Protein AF-A0A1F4UAY5-F1 (afdb_monomer_lite)

Organism: NCBI:txid1802590

Sequence (106 aa):
MKLIEEIKQAEEKAEKLKQEAERKGQKNVDEMLEKMNAELAGLDDEKEELFKEARQQAEKAAKKQIAILSEDHKKELMKLEKNFEKNKNKTIKKMQEIFLKWPSSR

pLDDT: mean 91.63, std 8.1, range [45.06, 97.0]

Foldseek 3Di:
DVVVVVVVVVVVVVVVVVVVVVVVVVVVVVVVVVVVVVVVVVVVVVVVVVVVVVVVVVVVVVVVVVVVVVVVVVVVVVVVVVVVVVVVVVVVVVVVVCVVPPPPDD

Secondary structure (DSSP, 8-state):
-HHHHHHHHHHHHHHHHHHHHHHHHHHHHHHHHHHHHHHHHHHHHHHHHHHHHHHHHHHHHHHHHHHHHHHHHHHHHHHHHHHHHHHHHHHHHHHHHHHHTS----

Radius of gyration: 45.56 Å; chains: 1; bounding box: 81×23×136 Å

Structure (mmCIF, N/CA/C/O backbone):
data_AF-A0A1F4UAY5-F1
#
_entry.id   AF-A0A1F4UAY5-F1
#
loop_
_atom_site.group_PDB
_atom_site.id
_atom_site.type_symbol
_atom_site.label_atom_id
_atom_site.label_alt_id
_atom_site.label_comp_id
_atom_site.label_asym_id
_atom_site.label_entity_id
_atom_site.label_seq_id
_atom_site.pdbx_PDB_ins_code
_atom_site.Cartn_x
_atom_site.Cartn_y
_atom_site.Cartn_z
_atom_site.occupancy
_atom_sit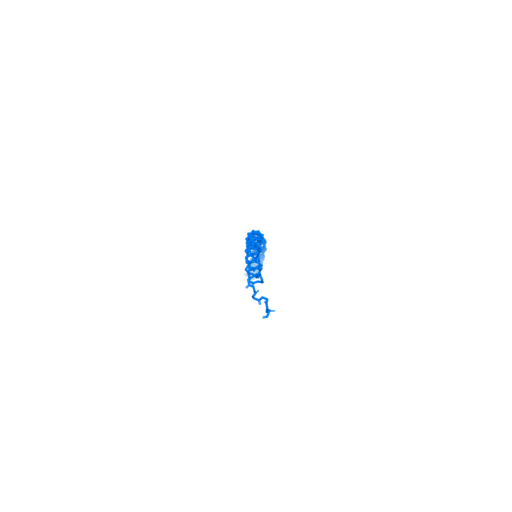e.B_iso_or_equiv
_atom_site.auth_seq_id
_atom_site.auth_comp_id
_atom_site.auth_asym_id
_atom_site.auth_atom_id
_atom_site.pdbx_PDB_model_num
ATOM 1 N N . MET A 1 1 ? 48.174 2.852 -64.195 1.00 62.44 1 MET A N 1
ATOM 2 C CA . MET A 1 1 ? 48.079 3.756 -63.025 1.00 62.44 1 MET A CA 1
ATOM 3 C C . MET A 1 1 ? 46.650 4.221 -62.741 1.00 62.44 1 MET A C 1
ATOM 5 O O . MET A 1 1 ? 46.262 4.092 -61.597 1.00 62.44 1 MET A O 1
ATOM 9 N N . LYS A 1 2 ? 45.829 4.630 -63.728 1.00 75.88 2 LYS A N 1
ATOM 10 C CA . LYS A 1 2 ? 44.431 5.088 -63.502 1.00 75.88 2 LYS A CA 1
ATOM 11 C C . LYS A 1 2 ? 43.547 4.162 -62.640 1.00 75.88 2 LYS A C 1
ATOM 13 O O . LYS A 1 2 ? 42.901 4.638 -61.721 1.00 75.88 2 LYS A O 1
ATOM 18 N N . LEU A 1 3 ? 43.604 2.847 -62.870 1.00 79.25 3 LEU A N 1
ATOM 19 C CA . LEU A 1 3 ? 42.861 1.843 -62.088 1.00 79.25 3 LEU A CA 1
ATOM 20 C C . LEU A 1 3 ? 43.199 1.843 -60.585 1.00 79.25 3 LEU A C 1
ATOM 22 O O . LEU A 1 3 ? 42.328 1.597 -59.764 1.00 79.25 3 LEU A O 1
ATOM 26 N N . ILE A 1 4 ? 44.453 2.123 -60.214 1.00 80.88 4 ILE A N 1
ATOM 27 C CA . ILE A 1 4 ? 44.879 2.146 -58.804 1.00 80.88 4 ILE A CA 1
ATOM 28 C C . ILE A 1 4 ? 44.354 3.412 -58.112 1.00 80.88 4 ILE A C 1
ATOM 30 O O . ILE A 1 4 ? 43.922 3.349 -56.964 1.00 80.88 4 ILE A O 1
ATOM 34 N N . GLU A 1 5 ? 44.350 4.549 -58.813 1.00 82.94 5 GLU A N 1
ATOM 35 C CA . GLU A 1 5 ? 43.736 5.794 -58.334 1.00 82.94 5 GLU A CA 1
ATOM 36 C C . GLU A 1 5 ? 42.221 5.635 -58.121 1.00 82.94 5 GLU A C 1
ATOM 38 O O . GLU A 1 5 ? 41.688 6.067 -57.101 1.00 82.94 5 GLU A O 1
ATOM 43 N N . GLU A 1 6 ? 41.530 4.988 -59.063 1.00 86.62 6 GLU A N 1
ATOM 44 C CA . GLU A 1 6 ? 40.084 4.743 -58.991 1.00 86.62 6 GLU A CA 1
ATOM 45 C C . GLU A 1 6 ? 39.713 3.821 -57.819 1.00 86.62 6 GLU A C 1
ATOM 47 O O . GLU A 1 6 ? 38.736 4.088 -57.117 1.00 86.62 6 GLU A O 1
ATOM 52 N N . ILE A 1 7 ? 40.521 2.786 -57.551 1.00 87.31 7 ILE A N 1
ATOM 53 C CA . ILE A 1 7 ? 40.338 1.897 -56.392 1.00 87.31 7 ILE A CA 1
ATOM 54 C C . ILE A 1 7 ? 40.494 2.675 -55.080 1.00 87.31 7 ILE A C 1
ATOM 56 O O . ILE A 1 7 ? 39.613 2.595 -54.227 1.00 87.31 7 ILE A O 1
ATOM 60 N N . LYS A 1 8 ? 41.539 3.502 -54.936 1.00 89.50 8 LYS A N 1
ATOM 61 C CA . LYS A 1 8 ? 41.740 4.320 -53.723 1.00 89.50 8 LYS A CA 1
ATOM 62 C C . LYS A 1 8 ? 40.581 5.285 -53.466 1.00 89.50 8 LYS A C 1
ATOM 64 O O . LYS A 1 8 ? 40.134 5.436 -52.333 1.00 89.50 8 LYS A O 1
ATOM 69 N N . GLN A 1 9 ? 40.053 5.917 -54.514 1.00 92.06 9 GLN A N 1
ATOM 70 C CA . GLN A 1 9 ? 38.890 6.801 -54.385 1.00 92.06 9 GLN A CA 1
ATOM 71 C C . GLN A 1 9 ? 37.616 6.043 -53.988 1.00 92.06 9 GLN A C 1
ATOM 73 O O . GLN A 1 9 ? 36.769 6.591 -53.278 1.00 92.06 9 GLN A O 1
ATOM 78 N N . ALA A 1 10 ? 37.451 4.803 -54.453 1.00 90.19 10 ALA A N 1
ATOM 79 C CA . ALA A 1 10 ? 36.340 3.950 -54.047 1.00 90.19 10 ALA A CA 1
ATOM 80 C C . ALA A 1 10 ? 36.467 3.519 -52.576 1.00 90.19 10 ALA A C 1
ATOM 82 O O . ALA A 1 10 ? 35.476 3.569 -51.849 1.00 90.19 10 ALA A O 1
ATOM 83 N N . GLU A 1 11 ? 37.675 3.179 -52.119 1.00 90.88 11 GLU A N 1
ATOM 84 C CA . GLU A 1 11 ? 37.967 2.844 -50.719 1.00 90.88 11 GLU A CA 1
ATOM 85 C C . GLU A 1 11 ? 37.697 4.026 -49.778 1.00 90.88 11 GLU A C 1
ATOM 87 O O . GLU A 1 11 ? 36.995 3.869 -48.782 1.00 90.88 11 GLU A O 1
ATOM 92 N N . GLU A 1 12 ? 38.145 5.238 -50.123 1.00 92.69 12 GLU A N 1
ATOM 93 C CA . GLU A 1 12 ? 37.854 6.441 -49.328 1.00 92.69 12 GLU A CA 1
ATOM 94 C C . GLU A 1 12 ? 36.352 6.740 -49.233 1.00 92.69 12 GLU A C 1
ATOM 96 O O . GLU A 1 12 ? 35.861 7.193 -48.195 1.00 92.69 12 GLU A O 1
ATOM 101 N N . LYS A 1 13 ? 35.599 6.501 -50.313 1.00 93.31 13 LYS A N 1
ATOM 102 C CA . LYS A 1 13 ? 34.137 6.649 -50.304 1.00 93.31 13 LYS A CA 1
ATOM 103 C C . LYS A 1 13 ? 33.473 5.586 -49.436 1.00 93.31 13 LYS A C 1
ATOM 105 O O . LYS A 1 13 ? 32.560 5.921 -48.687 1.00 93.31 13 LYS A O 1
ATOM 110 N N . ALA A 1 14 ? 33.925 4.336 -49.520 1.00 91.88 14 ALA A N 1
ATOM 111 C CA . ALA A 1 14 ? 33.407 3.248 -48.699 1.00 91.88 14 ALA A CA 1
ATOM 112 C C . ALA A 1 14 ? 33.661 3.502 -47.205 1.00 91.88 14 ALA A C 1
ATOM 114 O O . ALA A 1 14 ? 32.748 3.344 -46.398 1.00 91.88 14 ALA A O 1
ATOM 115 N N . GLU A 1 15 ? 34.853 3.981 -46.846 1.00 93.62 15 GLU A N 1
ATOM 116 C CA . GLU A 1 15 ? 35.200 4.308 -45.461 1.00 93.62 15 GLU A CA 1
ATOM 117 C C . GLU A 1 15 ? 34.363 5.480 -44.926 1.00 93.62 15 GLU A C 1
ATOM 119 O O . GLU A 1 15 ? 33.820 5.408 -43.824 1.00 93.62 15 GLU A O 1
ATOM 124 N N . LYS A 1 16 ? 34.147 6.529 -45.733 1.00 94.25 16 LYS A N 1
ATOM 125 C CA . LYS A 1 16 ? 33.239 7.632 -45.366 1.00 94.25 16 LYS A CA 1
ATOM 126 C C . LYS A 1 16 ? 31.805 7.153 -45.143 1.00 94.25 16 LYS A C 1
ATOM 128 O O . LYS A 1 16 ? 31.174 7.561 -44.171 1.00 94.25 16 LYS A O 1
ATOM 133 N N . LEU A 1 17 ? 31.297 6.280 -46.014 1.00 93.38 17 LEU A N 1
ATOM 134 C CA . LEU A 1 17 ? 29.955 5.710 -45.872 1.00 93.38 17 LEU A CA 1
ATOM 135 C C . LEU A 1 17 ? 29.837 4.843 -44.616 1.00 93.38 17 LEU A C 1
ATOM 137 O O . LEU A 1 17 ? 28.823 4.913 -43.923 1.00 93.38 17 LEU A O 1
ATOM 141 N N . LYS A 1 18 ? 30.877 4.067 -44.296 1.00 94.12 18 LYS A N 1
ATOM 142 C CA . LYS A 1 18 ? 30.941 3.267 -43.072 1.00 94.12 18 LYS A CA 1
ATOM 143 C C . LYS A 1 18 ? 30.887 4.155 -41.827 1.00 94.12 18 LYS A C 1
ATOM 145 O O . LYS A 1 18 ? 30.033 3.937 -40.974 1.00 94.12 18 LYS A O 1
ATOM 150 N N . GLN A 1 19 ? 31.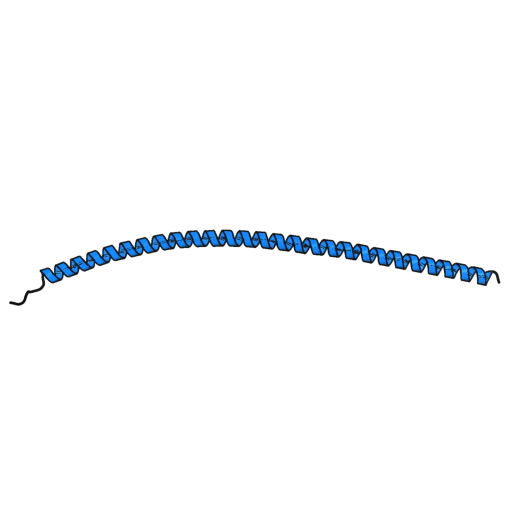717 5.194 -41.763 1.00 95.44 19 GLN A N 1
ATOM 151 C CA . GLN A 1 19 ? 31.733 6.134 -40.637 1.00 95.44 19 GLN A CA 1
ATOM 152 C C . GLN A 1 19 ? 30.400 6.879 -40.485 1.00 95.44 19 GLN A C 1
ATOM 154 O O . GLN A 1 19 ? 29.917 7.091 -39.372 1.00 95.44 19 GLN A O 1
ATOM 159 N N . GLU A 1 20 ? 29.763 7.262 -41.595 1.00 95.12 20 GLU A N 1
ATOM 160 C CA . GLU A 1 20 ? 28.450 7.907 -41.555 1.00 95.12 20 GLU A CA 1
ATOM 161 C C . GLU A 1 20 ? 27.353 6.948 -41.065 1.00 95.12 20 GLU A C 1
ATOM 163 O O . GLU A 1 20 ? 26.490 7.350 -40.278 1.00 95.12 20 GLU A O 1
ATOM 168 N N . ALA A 1 21 ? 27.394 5.682 -41.490 1.00 93.69 21 ALA A N 1
ATOM 169 C CA . ALA A 1 21 ? 26.473 4.649 -41.030 1.00 93.69 21 ALA A CA 1
ATOM 170 C C . ALA A 1 21 ? 26.658 4.345 -39.536 1.00 93.69 21 ALA A C 1
ATOM 172 O O . ALA A 1 21 ? 25.667 4.288 -38.811 1.00 93.69 21 ALA A O 1
ATOM 173 N N . GLU A 1 22 ? 27.900 4.231 -39.060 1.00 94.94 22 GLU A N 1
ATOM 174 C CA . GLU A 1 22 ? 28.218 4.056 -37.638 1.00 94.94 22 GLU A CA 1
ATOM 175 C C . GLU A 1 22 ? 27.704 5.236 -36.810 1.00 94.94 22 GLU A C 1
ATOM 177 O O . GLU A 1 22 ? 27.017 5.040 -35.808 1.00 94.94 22 GLU A O 1
ATOM 182 N N . ARG A 1 23 ? 27.933 6.474 -37.268 1.00 95.44 23 ARG A N 1
ATOM 183 C CA . ARG A 1 23 ? 27.451 7.671 -36.569 1.00 95.44 23 ARG A CA 1
ATOM 184 C C . ARG A 1 23 ? 25.925 7.743 -36.514 1.00 95.44 23 ARG A C 1
ATOM 186 O O . ARG A 1 23 ? 25.370 8.129 -35.487 1.00 95.44 23 ARG A O 1
ATOM 193 N N . LYS A 1 24 ? 25.236 7.397 -37.606 1.00 95.25 24 LYS A N 1
ATOM 194 C CA . LYS A 1 24 ? 23.763 7.331 -37.632 1.00 95.25 24 LYS A CA 1
ATOM 195 C C . LYS A 1 24 ? 23.241 6.219 -36.726 1.00 95.25 24 LYS A C 1
ATOM 197 O O . LYS A 1 24 ? 22.283 6.447 -35.997 1.00 95.25 24 LYS A O 1
ATOM 202 N N . GLY A 1 25 ? 23.886 5.054 -36.745 1.00 94.19 25 GLY A N 1
ATOM 203 C CA . GLY A 1 25 ? 23.566 3.938 -35.860 1.00 94.19 25 GLY A CA 1
ATOM 204 C C . GLY A 1 25 ? 23.680 4.339 -34.393 1.00 94.19 25 GLY A C 1
ATOM 205 O O . GLY A 1 25 ? 22.721 4.168 -33.647 1.00 94.19 25 GLY A O 1
ATOM 206 N N . GLN A 1 26 ? 24.797 4.962 -34.010 1.00 95.25 26 GLN A N 1
ATOM 207 C CA . GLN A 1 26 ? 25.011 5.426 -32.642 1.00 95.25 26 GLN A CA 1
ATOM 208 C C . GLN A 1 26 ? 23.963 6.460 -32.221 1.00 95.25 26 GLN A C 1
ATOM 210 O O . GLN A 1 26 ? 23.346 6.304 -31.175 1.00 95.25 26 GLN A O 1
ATOM 215 N N . LYS A 1 27 ? 23.680 7.456 -33.071 1.00 96.44 27 LYS A N 1
ATOM 216 C CA . LYS A 1 27 ? 22.652 8.468 -32.784 1.00 96.44 27 LYS A CA 1
ATOM 217 C C . LYS A 1 27 ? 21.276 7.845 -32.538 1.00 96.44 27 LYS A C 1
ATOM 219 O O . LYS A 1 27 ? 20.570 8.266 -31.631 1.00 96.44 27 LYS A O 1
ATOM 224 N N . ASN A 1 28 ? 20.904 6.834 -33.323 1.00 95.19 28 ASN A N 1
ATOM 225 C CA . ASN A 1 28 ? 19.630 6.137 -33.144 1.00 95.19 28 ASN A CA 1
ATOM 226 C C . ASN A 1 28 ? 19.583 5.356 -31.823 1.00 95.19 28 ASN A C 1
ATOM 228 O O . ASN A 1 28 ? 18.537 5.322 -31.179 1.00 95.19 28 ASN A O 1
ATOM 232 N N . VAL A 1 29 ? 20.697 4.732 -31.425 1.00 95.31 29 VAL A N 1
ATOM 233 C CA . VAL A 1 29 ? 20.806 4.039 -30.132 1.00 95.31 29 VAL A CA 1
ATOM 234 C C . VAL A 1 29 ? 20.682 5.037 -28.985 1.00 95.31 29 VAL A C 1
ATOM 236 O O . VAL A 1 29 ? 19.899 4.798 -28.071 1.00 95.31 29 VAL A O 1
ATOM 239 N N . ASP A 1 30 ? 21.384 6.166 -29.059 1.00 96.00 30 ASP A N 1
ATOM 240 C CA . ASP A 1 30 ? 21.345 7.199 -28.021 1.00 96.00 30 ASP A CA 1
ATOM 241 C C . ASP A 1 30 ? 19.929 7.783 -27.870 1.00 96.00 30 ASP A C 1
ATOM 243 O O . ASP A 1 30 ? 19.400 7.840 -26.762 1.00 96.00 30 ASP A O 1
ATOM 247 N N . GLU A 1 31 ? 19.257 8.114 -28.980 1.00 95.81 31 GLU A N 1
ATOM 248 C CA . GLU A 1 31 ? 17.866 8.593 -28.960 1.00 95.81 31 GLU A CA 1
ATOM 249 C C . GLU A 1 31 ? 16.892 7.549 -28.389 1.00 95.81 31 GLU A C 1
ATOM 251 O O . GLU A 1 31 ? 15.924 7.896 -27.707 1.00 95.81 31 GLU A O 1
ATOM 256 N N . MET A 1 32 ? 17.120 6.263 -28.670 1.00 94.81 32 MET A N 1
ATOM 257 C CA . MET A 1 32 ? 16.307 5.181 -28.119 1.00 94.81 32 MET A CA 1
ATOM 258 C C . MET A 1 32 ? 16.531 5.024 -26.611 1.00 94.81 32 MET A C 1
ATOM 260 O O . MET A 1 32 ? 15.560 4.873 -25.872 1.00 94.81 32 MET A O 1
ATOM 264 N N . LEU A 1 33 ? 17.780 5.111 -26.146 1.00 94.56 33 LEU A N 1
ATOM 265 C CA . LEU A 1 33 ? 18.114 5.067 -24.722 1.00 94.56 33 LEU A CA 1
ATOM 266 C C . LEU A 1 33 ? 17.514 6.253 -23.964 1.00 94.56 33 LEU A C 1
ATOM 268 O O . LEU A 1 33 ? 16.951 6.056 -22.890 1.00 94.56 33 LEU A O 1
ATOM 272 N N . GLU A 1 34 ? 17.574 7.466 -24.518 1.00 95.31 34 GLU A N 1
ATOM 273 C CA . GLU A 1 34 ? 16.940 8.643 -23.911 1.00 95.31 34 GLU A CA 1
ATOM 274 C C . GLU A 1 34 ? 15.426 8.462 -23.761 1.00 95.31 34 GLU A C 1
ATOM 276 O O . GLU A 1 34 ? 14.884 8.715 -22.684 1.00 95.31 34 GLU A O 1
ATOM 281 N N . LYS A 1 35 ? 14.743 7.966 -24.802 1.00 94.81 35 LYS A N 1
ATOM 282 C CA . LYS A 1 35 ? 13.300 7.682 -24.742 1.00 94.81 35 LYS A CA 1
ATOM 283 C C . LYS A 1 35 ? 12.967 6.617 -23.704 1.00 94.81 35 LYS A C 1
ATOM 285 O O . LYS A 1 35 ? 12.076 6.835 -22.890 1.00 94.81 35 LYS A O 1
ATOM 290 N N . MET A 1 36 ? 13.702 5.504 -23.692 1.00 92.75 36 MET A N 1
ATOM 291 C CA . MET A 1 36 ? 13.492 4.437 -22.708 1.00 92.75 36 MET A CA 1
ATOM 292 C C . MET A 1 36 ? 13.714 4.933 -21.277 1.00 92.75 36 MET A C 1
ATOM 294 O O . MET A 1 36 ? 12.935 4.602 -20.389 1.00 92.75 36 MET A O 1
ATOM 298 N N . ASN A 1 37 ? 14.742 5.752 -21.044 1.00 93.25 37 ASN A N 1
ATOM 299 C CA . ASN A 1 37 ? 14.999 6.329 -19.725 1.00 93.25 37 ASN A CA 1
ATOM 300 C C . ASN A 1 37 ? 13.884 7.291 -19.292 1.00 93.25 37 ASN A C 1
ATOM 302 O O . ASN A 1 37 ? 13.496 7.281 -18.126 1.00 93.25 37 ASN A O 1
ATOM 306 N N . ALA A 1 38 ? 13.345 8.093 -20.214 1.00 92.50 38 ALA A N 1
ATOM 307 C CA . ALA A 1 38 ? 12.215 8.974 -19.930 1.00 92.50 38 ALA A CA 1
ATOM 308 C C . ALA A 1 38 ? 10.930 8.188 -19.613 1.00 92.50 38 ALA A C 1
ATOM 310 O O . ALA A 1 38 ? 10.221 8.530 -18.669 1.00 92.50 38 ALA A O 1
ATOM 311 N N . GLU A 1 39 ? 10.650 7.115 -20.358 1.00 91.44 39 GLU A N 1
ATOM 312 C CA . GLU A 1 39 ? 9.518 6.219 -20.085 1.00 91.44 39 GLU A CA 1
ATOM 313 C C . GLU A 1 39 ? 9.661 5.522 -18.725 1.00 91.44 39 GLU A C 1
ATOM 315 O O . GLU A 1 39 ? 8.701 5.476 -17.958 1.00 91.44 39 GLU A O 1
ATOM 320 N N . LEU A 1 40 ? 10.861 5.036 -18.386 1.00 89.19 40 LEU A N 1
ATOM 321 C CA . LEU A 1 40 ? 11.137 4.423 -17.083 1.00 89.19 40 LEU A CA 1
ATOM 322 C C . LEU A 1 40 ? 10.935 5.406 -15.926 1.00 89.19 40 LEU A C 1
ATOM 324 O O . LEU A 1 40 ? 10.299 5.049 -14.938 1.00 89.19 40 LEU A O 1
ATOM 328 N N . ALA A 1 41 ? 11.424 6.642 -16.059 1.00 88.94 41 ALA A N 1
ATOM 329 C CA . ALA A 1 41 ? 11.213 7.673 -15.045 1.00 88.94 41 ALA A CA 1
ATOM 330 C C . ALA A 1 41 ? 9.717 7.987 -14.856 1.00 88.94 41 ALA A C 1
ATOM 332 O O . ALA A 1 41 ? 9.248 8.084 -13.725 1.00 88.94 41 ALA A O 1
ATOM 333 N N . GLY A 1 42 ? 8.949 8.064 -15.950 1.00 88.12 42 GLY 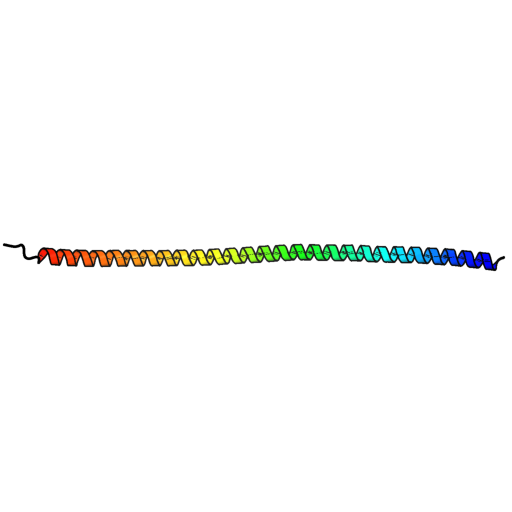A N 1
ATOM 334 C CA . GLY A 1 42 ? 7.500 8.271 -15.884 1.00 88.12 42 GLY A CA 1
ATOM 335 C C . GLY A 1 42 ? 6.751 7.133 -15.182 1.00 88.12 42 GLY A C 1
ATOM 336 O O . GLY A 1 42 ? 5.815 7.390 -14.427 1.00 88.12 42 GLY A O 1
ATOM 337 N N . LEU A 1 43 ? 7.184 5.882 -15.377 1.00 89.00 43 LEU A N 1
ATOM 338 C CA . LEU A 1 43 ? 6.614 4.724 -14.680 1.00 89.00 43 LEU A CA 1
ATOM 339 C C . LEU A 1 43 ? 6.901 4.748 -13.173 1.00 89.00 43 LEU A C 1
ATOM 341 O O . LEU A 1 43 ? 6.040 4.354 -12.384 1.00 89.00 43 LEU A O 1
ATOM 345 N N . ASP A 1 44 ? 8.089 5.196 -12.765 1.00 87.62 44 ASP A N 1
ATOM 346 C CA . ASP A 1 44 ? 8.427 5.343 -11.347 1.00 87.62 44 ASP A CA 1
ATOM 347 C C . ASP A 1 44 ? 7.577 6.434 -10.672 1.00 87.62 44 ASP A C 1
ATOM 349 O O . ASP A 1 44 ? 7.077 6.213 -9.565 1.00 87.62 44 ASP A O 1
ATOM 353 N N . ASP A 1 45 ? 7.334 7.557 -11.355 1.00 89.38 45 ASP A N 1
ATOM 354 C CA . ASP A 1 45 ? 6.459 8.626 -10.862 1.00 89.38 45 ASP A CA 1
ATOM 355 C C . ASP A 1 45 ? 4.998 8.157 -10.726 1.00 89.38 45 ASP A C 1
ATOM 357 O O . ASP A 1 45 ? 4.365 8.368 -9.688 1.00 89.38 45 ASP A O 1
ATOM 361 N N . GLU A 1 46 ? 4.459 7.465 -11.738 1.00 90.69 46 GLU A N 1
ATOM 362 C CA . GLU A 1 46 ? 3.092 6.921 -11.700 1.00 90.69 46 GLU A CA 1
ATOM 363 C C . GLU A 1 46 ? 2.930 5.892 -10.574 1.00 90.69 46 GLU A C 1
ATOM 365 O O . GLU A 1 46 ? 1.951 5.910 -9.823 1.00 90.69 46 GLU A O 1
ATOM 370 N N . LYS A 1 47 ? 3.924 5.016 -10.406 1.00 90.06 47 LYS A N 1
ATOM 371 C CA . LYS A 1 47 ? 3.963 4.040 -9.318 1.00 90.06 47 LYS A CA 1
ATOM 372 C C . LYS A 1 47 ? 3.937 4.729 -7.953 1.00 90.06 47 LYS A C 1
ATOM 374 O O . LYS A 1 47 ? 3.185 4.296 -7.078 1.00 90.06 47 LYS A O 1
ATOM 379 N N . GLU A 1 48 ? 4.741 5.770 -7.754 1.00 91.12 48 GLU A N 1
ATOM 380 C CA . GLU A 1 48 ? 4.794 6.504 -6.488 1.00 91.12 48 GLU A CA 1
ATOM 381 C C . GLU A 1 48 ? 3.454 7.193 -6.176 1.00 91.12 48 GLU A C 1
ATOM 383 O O . GLU A 1 48 ? 2.976 7.125 -5.039 1.00 91.12 48 GLU A O 1
ATOM 388 N N . GLU A 1 49 ? 2.790 7.783 -7.173 1.00 92.38 49 GLU A N 1
ATOM 389 C CA . GLU A 1 49 ? 1.451 8.360 -6.995 1.00 92.38 49 GLU A CA 1
ATOM 390 C C . GLU A 1 49 ? 0.396 7.297 -6.655 1.00 92.38 49 GLU A C 1
ATOM 392 O O . GLU A 1 49 ? -0.349 7.462 -5.683 1.00 92.38 49 GLU A O 1
ATOM 397 N N . LEU A 1 50 ? 0.393 6.150 -7.343 1.00 92.06 50 LEU A N 1
ATOM 398 C CA . LEU A 1 50 ? -0.497 5.030 -7.008 1.00 92.06 50 LEU A CA 1
ATOM 399 C C . LEU A 1 50 ? -0.277 4.534 -5.569 1.00 92.06 50 LEU A C 1
ATOM 401 O O . LEU A 1 50 ? -1.241 4.255 -4.846 1.00 92.06 50 LEU A O 1
ATOM 405 N N . PHE A 1 51 ? 0.977 4.459 -5.110 1.00 91.62 51 PHE A N 1
ATOM 406 C CA . PHE A 1 51 ? 1.284 4.099 -3.724 1.00 91.62 51 PHE A CA 1
ATOM 407 C C . PHE A 1 51 ? 0.790 5.145 -2.724 1.00 91.62 51 PHE A C 1
ATOM 409 O O . PHE A 1 51 ? 0.251 4.774 -1.672 1.00 91.62 51 PHE A O 1
ATOM 416 N N . LYS A 1 52 ? 0.928 6.441 -3.026 1.00 94.56 52 LYS A N 1
ATOM 417 C CA . LYS A 1 52 ? 0.396 7.516 -2.177 1.00 94.56 52 LYS A CA 1
ATOM 418 C C . LYS A 1 52 ? -1.122 7.439 -2.066 1.00 94.56 52 LYS A C 1
ATOM 420 O O . LYS A 1 52 ? -1.643 7.502 -0.949 1.00 94.56 52 LYS A O 1
ATOM 425 N N . GLU A 1 53 ? -1.831 7.261 -3.176 1.00 93.81 53 GLU A N 1
ATOM 426 C CA . GLU A 1 53 ? -3.290 7.136 -3.178 1.00 93.81 53 GLU A CA 1
ATOM 427 C C . GLU A 1 53 ? -3.752 5.912 -2.383 1.00 93.81 53 GLU A C 1
ATOM 429 O O . GLU A 1 53 ? -4.602 6.033 -1.492 1.00 93.81 53 GLU A O 1
ATOM 434 N N . ALA A 1 54 ? -3.144 4.748 -2.630 1.00 91.94 54 ALA A N 1
ATOM 435 C CA . ALA A 1 54 ? -3.450 3.520 -1.903 1.00 91.94 54 ALA A CA 1
ATOM 436 C C . ALA A 1 54 ? -3.211 3.683 -0.394 1.00 91.94 54 ALA A C 1
ATOM 438 O O . ALA A 1 54 ? -4.050 3.292 0.424 1.00 91.94 54 ALA A O 1
ATOM 439 N N . ARG A 1 55 ? -2.104 4.331 -0.005 1.00 92.38 55 ARG A N 1
ATOM 440 C CA . ARG A 1 55 ? -1.789 4.624 1.399 1.00 92.38 55 ARG A CA 1
ATOM 441 C C . ARG A 1 55 ? -2.829 5.545 2.034 1.00 92.38 55 ARG A C 1
ATOM 443 O O . ARG A 1 55 ? -3.278 5.269 3.145 1.00 92.38 55 ARG A O 1
ATOM 450 N N . GLN A 1 56 ? -3.245 6.607 1.345 1.00 95.56 56 GLN A N 1
ATOM 451 C CA . GLN A 1 56 ? -4.275 7.518 1.853 1.00 95.56 56 GLN A CA 1
ATOM 452 C C . GLN A 1 56 ? -5.632 6.823 2.015 1.00 95.56 56 GLN A C 1
ATOM 454 O O . GLN A 1 56 ? -6.336 7.061 3.001 1.00 95.56 56 GLN A O 1
ATOM 459 N N . GLN A 1 57 ? -6.014 5.960 1.071 1.00 94.94 57 GLN A N 1
ATOM 460 C CA . GLN A 1 57 ? -7.249 5.181 1.166 1.00 94.94 57 GLN A CA 1
ATOM 461 C C . GLN A 1 57 ? -7.199 4.198 2.340 1.00 94.94 57 GLN A C 1
ATOM 463 O O . GLN A 1 57 ? -8.140 4.154 3.138 1.00 94.94 57 GLN A O 1
ATOM 468 N N . ALA A 1 58 ? -6.087 3.475 2.500 1.00 92.56 58 ALA A N 1
ATOM 469 C CA . ALA A 1 58 ? -5.876 2.566 3.621 1.00 92.56 58 ALA A CA 1
ATOM 470 C C . ALA A 1 58 ? -5.920 3.301 4.971 1.00 92.56 58 ALA A C 1
ATOM 472 O O . ALA A 1 58 ? -6.575 2.841 5.906 1.00 92.56 58 ALA A O 1
ATOM 473 N N . GLU A 1 59 ? -5.299 4.479 5.072 1.00 95.38 59 GLU A N 1
ATOM 474 C CA . GLU A 1 59 ? -5.323 5.291 6.291 1.00 95.38 59 GLU A CA 1
ATOM 475 C C . GLU A 1 59 ? -6.741 5.778 6.630 1.00 95.38 59 GLU A C 1
ATOM 477 O O . GLU A 1 59 ? -7.173 5.695 7.783 1.00 95.38 59 GLU A O 1
ATOM 482 N N . LYS A 1 60 ? -7.503 6.249 5.634 1.00 96.31 60 LYS A N 1
ATOM 483 C CA . LYS A 1 60 ? -8.909 6.644 5.821 1.00 96.31 60 LYS A CA 1
ATOM 484 C C . LYS A 1 60 ? -9.766 5.464 6.281 1.00 96.31 60 LYS A C 1
ATOM 486 O O . LYS A 1 60 ? -10.564 5.621 7.209 1.00 96.31 60 LYS A O 1
ATOM 491 N N . ALA A 1 61 ? -9.590 4.291 5.673 1.00 95.62 61 ALA A N 1
ATOM 492 C CA . ALA A 1 61 ? -10.299 3.075 6.059 1.00 95.62 61 ALA A CA 1
ATOM 493 C C . ALA A 1 61 ? -9.958 2.659 7.499 1.00 95.62 61 ALA A C 1
ATOM 495 O O . ALA A 1 61 ? -10.864 2.432 8.301 1.00 95.62 61 ALA A O 1
ATOM 496 N N . ALA A 1 62 ? -8.671 2.662 7.860 1.00 93.06 62 ALA A N 1
ATOM 497 C CA . ALA A 1 62 ? -8.212 2.352 9.210 1.00 93.06 62 ALA A CA 1
ATOM 498 C C . ALA A 1 62 ? -8.799 3.320 10.249 1.00 93.06 62 ALA A C 1
ATOM 500 O O . ALA A 1 62 ? -9.357 2.879 11.253 1.00 93.06 62 ALA A O 1
ATOM 501 N N . LYS A 1 63 ? -8.764 4.635 9.991 1.00 95.94 63 LYS A N 1
ATOM 502 C CA . LYS A 1 63 ? -9.366 5.646 10.881 1.00 95.94 63 LYS A CA 1
ATOM 503 C C . LYS A 1 63 ? -10.866 5.426 11.071 1.00 95.94 63 LYS A C 1
ATOM 505 O O . LYS A 1 63 ? -11.356 5.525 12.195 1.00 95.94 63 LYS A O 1
ATOM 510 N N . LYS A 1 64 ? -11.592 5.091 10.001 1.00 96.94 64 LYS A N 1
ATOM 511 C CA . LYS A 1 64 ? -13.027 4.780 10.076 1.00 96.94 64 LYS A CA 1
ATOM 512 C C . LYS A 1 64 ? -13.286 3.541 10.937 1.00 96.94 64 LYS A C 1
ATOM 514 O O . LYS A 1 64 ? -14.167 3.576 11.791 1.00 96.94 64 LYS A O 1
ATOM 519 N N . GLN A 1 65 ? -12.496 2.483 10.757 1.00 95.81 65 GLN A N 1
ATOM 520 C CA . GLN A 1 65 ? -12.610 1.259 11.553 1.00 95.81 65 GLN A CA 1
ATOM 521 C C . GLN A 1 65 ? -12.321 1.521 13.039 1.00 95.81 65 GLN A C 1
ATOM 523 O O . GLN A 1 65 ? -13.068 1.065 13.900 1.00 95.81 65 GLN A O 1
ATOM 528 N N . ILE A 1 66 ? -11.277 2.303 13.338 1.00 95.25 66 ILE A N 1
ATOM 529 C CA . ILE A 1 66 ? -10.918 2.707 14.705 1.00 95.25 66 ILE A CA 1
ATOM 530 C C . ILE A 1 66 ? -12.057 3.501 15.353 1.00 95.25 66 ILE A C 1
ATOM 532 O O . ILE A 1 66 ? -12.384 3.256 16.512 1.00 95.25 66 ILE A O 1
ATOM 536 N N . ALA A 1 67 ? -12.682 4.428 14.622 1.00 96.31 67 ALA A N 1
ATOM 537 C CA . ALA A 1 67 ? -13.800 5.212 15.141 1.00 96.31 67 ALA A CA 1
ATOM 538 C C . ALA A 1 67 ? -15.005 4.328 15.503 1.00 96.31 67 ALA A C 1
ATOM 540 O O . ALA A 1 67 ? -15.553 4.474 16.595 1.00 96.31 67 ALA A O 1
ATOM 541 N N . ILE A 1 68 ? -15.360 3.377 14.631 1.00 96.69 68 ILE A N 1
ATOM 542 C CA . ILE A 1 68 ? -16.443 2.410 14.879 1.00 96.69 68 ILE A CA 1
ATOM 543 C C . ILE A 1 68 ? -16.132 1.574 16.125 1.00 96.69 68 ILE A C 1
ATOM 545 O O . ILE A 1 68 ? -16.930 1.537 17.058 1.00 96.69 68 ILE A O 1
ATOM 549 N N . LEU A 1 69 ? -14.937 0.977 16.185 1.00 95.62 69 LEU A N 1
ATOM 550 C CA . LEU A 1 69 ? -14.509 0.166 17.328 1.00 95.62 69 LEU A CA 1
ATOM 551 C C . LEU A 1 69 ? -14.486 0.970 18.633 1.00 95.62 69 LEU A C 1
ATOM 553 O O . LEU A 1 69 ? -14.867 0.455 19.680 1.00 95.62 69 LEU A O 1
ATOM 557 N N . SER A 1 70 ? -14.068 2.236 18.586 1.00 95.25 70 SER A N 1
ATOM 558 C CA . SER A 1 70 ? -14.064 3.114 19.759 1.00 95.25 70 SER A CA 1
ATOM 559 C C . SER A 1 70 ? -15.479 3.401 20.263 1.00 95.25 70 SER A C 1
ATOM 561 O O . SER A 1 70 ? -15.717 3.405 21.473 1.00 95.25 70 SER A O 1
ATOM 563 N N . GLU A 1 71 ? -16.429 3.633 19.357 1.00 96.62 71 GLU A N 1
ATOM 564 C CA . GLU A 1 71 ? -17.822 3.876 19.722 1.00 96.62 71 GLU A CA 1
ATOM 565 C C . GLU A 1 71 ? -18.486 2.619 20.298 1.00 96.62 71 GLU A C 1
ATOM 567 O O . GLU A 1 71 ? -19.160 2.692 21.331 1.00 96.62 71 GLU A O 1
ATOM 572 N N . ASP A 1 72 ? -18.251 1.464 19.679 1.00 96.19 72 ASP A N 1
ATOM 573 C CA . ASP A 1 72 ? -18.760 0.182 20.161 1.00 96.19 72 ASP A CA 1
ATOM 574 C C . ASP A 1 72 ? -18.179 -0.159 21.533 1.00 96.19 72 ASP A C 1
ATOM 576 O O . ASP A 1 72 ? -18.930 -0.472 22.460 1.00 96.19 72 ASP A O 1
ATOM 580 N N . HIS A 1 73 ? -16.872 0.039 21.722 1.00 95.56 73 HIS A N 1
ATOM 581 C CA . HIS A 1 73 ? -16.225 -0.161 23.014 1.00 95.56 73 HIS A CA 1
ATOM 582 C C . HIS A 1 73 ? -16.813 0.748 24.106 1.00 95.56 73 HIS A C 1
ATOM 584 O O . HIS A 1 73 ? -17.101 0.291 25.214 1.00 95.56 73 HIS A O 1
ATOM 590 N N . LYS A 1 74 ? -17.086 2.026 23.802 1.00 96.56 74 LYS A N 1
ATOM 591 C CA . LYS A 1 74 ? -17.769 2.935 24.742 1.00 96.56 74 LYS A CA 1
ATOM 592 C C . LYS A 1 74 ? -19.163 2.433 25.117 1.00 96.56 74 LYS A C 1
ATOM 594 O O . LYS A 1 74 ? -19.542 2.496 26.287 1.00 96.56 74 LYS A O 1
ATOM 599 N N . LYS A 1 75 ? -19.939 1.935 24.149 1.00 97.00 75 LYS A N 1
ATOM 600 C CA . LYS A 1 75 ? -21.273 1.366 24.409 1.00 97.00 75 LYS A CA 1
ATOM 601 C C . LYS A 1 75 ? -21.185 0.124 25.294 1.00 97.00 75 LYS A C 1
ATOM 603 O O . LYS A 1 75 ? -22.027 -0.049 26.177 1.00 97.00 75 LYS A O 1
ATOM 608 N N . GLU A 1 76 ? -20.191 -0.730 25.077 1.00 96.25 76 GLU A N 1
ATOM 609 C CA . GLU A 1 76 ? -19.955 -1.915 25.904 1.00 96.25 76 GLU A CA 1
ATOM 610 C C . GLU A 1 76 ? -19.568 -1.555 27.338 1.00 96.25 76 GLU A C 1
ATOM 612 O O . GLU A 1 76 ? -20.168 -2.093 28.270 1.00 96.25 76 GLU A O 1
ATOM 617 N N . LEU A 1 77 ? -18.661 -0.592 27.530 1.00 96.25 77 LEU A N 1
ATOM 618 C CA . LEU A 1 77 ? -18.292 -0.103 28.862 1.00 96.25 77 LEU A CA 1
ATOM 619 C C . LEU A 1 77 ? -19.505 0.447 29.618 1.00 96.25 77 LEU A C 1
ATOM 621 O O . LEU A 1 77 ? -19.758 0.038 30.748 1.00 96.25 77 LEU A O 1
ATOM 625 N N . MET A 1 78 ? -20.335 1.273 28.973 1.00 96.75 78 MET A N 1
ATOM 626 C CA . MET A 1 78 ? -21.562 1.779 29.603 1.00 96.75 78 MET A CA 1
ATOM 627 C C . MET A 1 78 ? -22.540 0.658 29.982 1.00 96.75 78 MET A C 1
ATOM 629 O O . MET A 1 78 ? -23.218 0.736 31.011 1.00 96.75 78 MET A O 1
ATOM 633 N N . LYS A 1 79 ? -22.661 -0.392 29.157 1.00 96.81 79 LYS A N 1
ATOM 634 C CA . LYS A 1 79 ? -23.484 -1.567 29.492 1.00 96.81 79 LYS A CA 1
ATOM 635 C C . LYS A 1 79 ? -22.907 -2.315 30.691 1.00 96.81 79 LYS A C 1
ATOM 637 O O . LYS A 1 79 ? -23.671 -2.721 31.569 1.00 96.81 79 LYS A O 1
ATOM 642 N N . LEU A 1 80 ? -21.587 -2.485 30.737 1.00 96.44 80 LEU A N 1
ATOM 643 C CA . LEU A 1 80 ? -20.892 -3.150 31.832 1.00 96.44 80 LEU A CA 1
ATOM 644 C C . LEU A 1 80 ? -21.081 -2.390 33.150 1.00 96.44 80 LEU A C 1
ATOM 646 O O . LEU A 1 80 ? -21.484 -2.999 34.138 1.00 96.44 80 LEU A O 1
ATOM 650 N N . GLU A 1 81 ? -20.895 -1.070 33.147 1.00 96.06 81 GLU A N 1
ATOM 651 C CA . GLU A 1 81 ? -21.111 -0.203 34.313 1.00 96.06 81 GLU A CA 1
ATOM 652 C C . GLU A 1 81 ? -22.555 -0.281 34.823 1.00 96.06 81 GLU A C 1
ATOM 654 O O . GLU A 1 81 ? -22.792 -0.502 36.013 1.00 96.06 81 GLU A O 1
ATOM 659 N N . LYS A 1 82 ? -23.544 -0.187 33.923 1.00 96.31 82 LYS A N 1
ATOM 660 C CA . LYS A 1 82 ? -24.964 -0.322 34.292 1.00 96.31 82 LYS A CA 1
ATOM 661 C C . LYS A 1 82 ? -25.273 -1.690 34.902 1.00 96.31 82 LYS A C 1
ATOM 663 O O . LYS A 1 82 ? -26.008 -1.776 35.889 1.00 96.31 82 LYS A O 1
ATOM 668 N N . ASN A 1 83 ? -24.725 -2.760 34.328 1.00 96.12 83 ASN A N 1
ATOM 669 C CA . ASN A 1 83 ? -24.906 -4.116 34.843 1.00 96.12 83 ASN A CA 1
ATOM 670 C C . ASN A 1 83 ? -24.236 -4.299 36.208 1.00 96.12 83 ASN A C 1
ATOM 672 O O . ASN A 1 83 ? -24.829 -4.908 37.102 1.00 96.12 83 ASN A O 1
ATOM 676 N N . PHE A 1 84 ? -23.036 -3.746 36.382 1.00 95.88 84 PHE A N 1
ATOM 677 C CA . PHE A 1 84 ? -22.319 -3.757 37.649 1.00 95.88 84 PHE A CA 1
ATOM 678 C C . PHE A 1 84 ? -23.127 -3.057 38.743 1.00 95.88 84 PHE A C 1
ATOM 680 O O . PHE A 1 84 ? -23.394 -3.670 39.776 1.00 95.88 84 PHE A O 1
ATOM 687 N N . GLU A 1 85 ? -23.608 -1.834 38.503 1.00 96.50 85 GLU A N 1
ATOM 688 C CA . GLU A 1 85 ? -24.344 -1.075 39.520 1.00 96.50 85 GLU A CA 1
ATOM 689 C C . GLU A 1 85 ? -25.677 -1.748 39.880 1.00 96.50 85 GLU A C 1
ATOM 691 O O . GLU A 1 85 ? -26.054 -1.838 41.053 1.00 96.50 85 GLU A O 1
ATOM 696 N N . LYS A 1 86 ? -26.374 -2.324 38.891 1.00 96.50 86 LYS A N 1
ATOM 697 C CA . LYS A 1 86 ? -27.588 -3.119 39.128 1.00 96.50 86 LYS A CA 1
ATOM 698 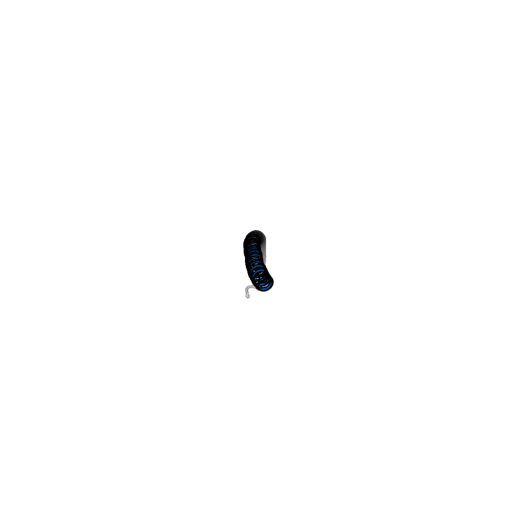C C . LYS A 1 86 ? -27.306 -4.337 40.013 1.00 96.50 86 LYS A C 1
ATOM 700 O O . LYS A 1 86 ? -28.064 -4.606 40.949 1.00 96.50 86 LYS A O 1
ATOM 705 N N . ASN A 1 87 ? -26.230 -5.070 39.731 1.00 96.06 87 ASN A N 1
ATOM 706 C CA . ASN A 1 87 ? -25.854 -6.255 40.499 1.00 96.06 87 ASN A CA 1
ATOM 707 C C . ASN A 1 87 ? -25.372 -5.895 41.904 1.00 96.06 87 ASN A C 1
ATOM 709 O O . ASN A 1 87 ? -25.811 -6.522 42.865 1.00 96.06 87 ASN A O 1
ATOM 713 N N . LYS A 1 88 ? -24.555 -4.849 42.044 1.00 95.81 88 LYS A N 1
ATOM 714 C CA . LYS A 1 88 ? -24.119 -4.303 43.332 1.00 95.81 88 LYS A CA 1
ATOM 715 C C . LYS A 1 88 ? -25.315 -3.946 44.210 1.00 95.81 88 LYS A C 1
ATOM 717 O O . LYS A 1 88 ? -25.407 -4.439 45.330 1.00 95.81 88 LYS A O 1
ATOM 722 N N . ASN A 1 89 ? -26.283 -3.193 43.687 1.00 95.56 89 ASN A N 1
ATOM 723 C CA . ASN A 1 89 ? -27.494 -2.830 44.429 1.00 95.56 89 ASN A CA 1
ATOM 724 C C . ASN A 1 89 ? -28.325 -4.053 44.841 1.00 95.56 89 ASN A C 1
ATOM 726 O O . ASN A 1 89 ? -28.830 -4.116 45.963 1.00 95.56 89 ASN A O 1
ATOM 730 N N . LYS A 1 90 ? -28.443 -5.055 43.961 1.00 96.06 90 LYS A N 1
ATOM 731 C CA . LYS A 1 90 ? -29.116 -6.321 44.284 1.00 96.06 90 LYS A CA 1
ATOM 732 C C . LYS A 1 90 ? -28.396 -7.072 45.407 1.00 96.06 90 LYS A C 1
ATOM 734 O O . LYS A 1 90 ? -29.054 -7.594 46.303 1.00 96.06 90 LYS A O 1
ATOM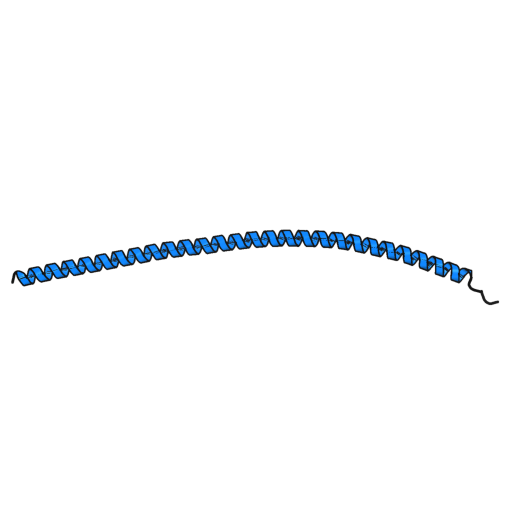 739 N N . THR A 1 91 ? -27.067 -7.119 45.372 1.00 95.31 91 THR A N 1
ATOM 740 C CA . THR A 1 91 ? -26.246 -7.767 46.400 1.00 95.31 91 THR A CA 1
ATOM 741 C C . THR A 1 91 ? -26.335 -7.034 47.735 1.00 95.31 91 THR A C 1
ATOM 743 O O . THR A 1 91 ? -26.552 -7.686 48.751 1.00 95.31 91 THR A O 1
ATOM 746 N N . ILE A 1 92 ? -26.263 -5.698 47.739 1.00 95.44 92 ILE A N 1
ATOM 747 C CA . ILE A 1 92 ? -26.422 -4.879 48.951 1.00 95.44 92 ILE A CA 1
ATOM 748 C C . ILE A 1 92 ? -27.776 -5.157 49.609 1.00 95.44 92 ILE A C 1
ATOM 750 O O . ILE A 1 92 ? -27.814 -5.452 50.800 1.00 95.44 92 ILE A O 1
ATOM 754 N N . LYS A 1 93 ? -28.877 -5.147 48.842 1.00 95.31 93 LYS A N 1
ATOM 755 C CA . LYS A 1 93 ? -30.212 -5.461 49.381 1.00 95.31 93 LYS A CA 1
ATOM 756 C C . LYS A 1 93 ? -30.276 -6.857 49.994 1.00 95.31 93 LYS A C 1
ATOM 758 O O . LYS A 1 93 ? -30.764 -7.009 51.107 1.00 95.31 93 LYS A O 1
ATOM 763 N N . LYS A 1 94 ? -29.727 -7.867 49.310 1.00 94.75 94 LYS A N 1
ATOM 764 C CA . LYS A 1 94 ? -29.652 -9.232 49.852 1.00 94.75 94 LYS A CA 1
ATOM 765 C C . LYS A 1 94 ? -28.856 -9.292 51.155 1.00 94.75 94 LYS A C 1
ATOM 767 O O . LYS A 1 94 ? -29.286 -9.954 52.091 1.00 94.75 94 LYS A O 1
ATOM 772 N N . MET A 1 95 ? -27.715 -8.607 51.229 1.00 94.00 95 MET A N 1
AT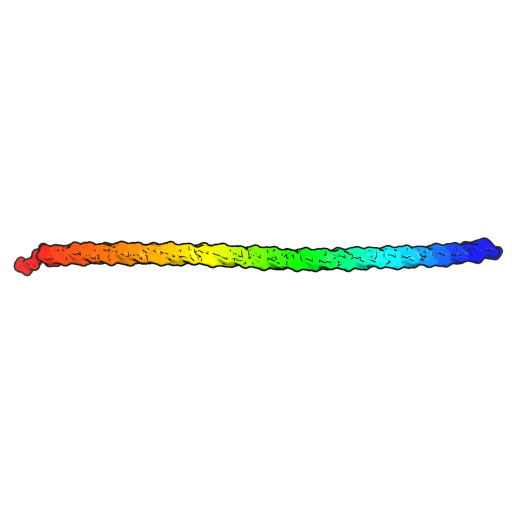OM 773 C CA . MET A 1 95 ? -26.921 -8.542 52.458 1.00 94.00 95 MET A CA 1
ATOM 774 C C . MET A 1 95 ? -27.701 -7.865 53.586 1.00 94.00 95 MET A C 1
ATOM 776 O O . MET A 1 95 ? -27.741 -8.398 54.687 1.00 94.00 95 MET A O 1
ATOM 780 N N . GLN A 1 96 ? -28.369 -6.741 53.317 1.00 93.00 96 GLN A N 1
ATOM 781 C CA . GLN A 1 96 ? -29.214 -6.053 54.298 1.00 93.00 96 GLN A CA 1
ATOM 782 C C . GLN A 1 96 ? -30.346 -6.951 54.813 1.00 93.00 96 GLN A C 1
ATOM 784 O O . GLN A 1 96 ? -30.569 -7.014 56.017 1.00 93.00 96 GLN A O 1
ATOM 789 N N . GLU A 1 97 ? -31.025 -7.689 53.929 1.00 92.94 97 GLU A N 1
ATOM 790 C CA . GLU A 1 97 ? -32.053 -8.662 54.320 1.00 92.94 97 GLU A CA 1
ATOM 791 C C . GLU A 1 97 ? -31.491 -9.772 55.216 1.00 92.94 97 GLU A C 1
ATOM 793 O O . GLU A 1 97 ? -32.137 -10.150 56.193 1.00 92.94 97 GLU A O 1
ATOM 798 N N . ILE A 1 98 ? -30.295 -10.282 54.902 1.00 92.00 98 ILE A N 1
ATOM 799 C CA . ILE A 1 98 ? -29.606 -11.289 55.719 1.00 92.00 98 ILE A CA 1
ATOM 800 C C . ILE A 1 98 ? -29.259 -10.711 57.092 1.00 92.00 98 ILE A C 1
ATOM 802 O O . ILE A 1 98 ? -29.563 -11.349 58.093 1.00 92.00 98 ILE A O 1
ATOM 806 N N . PHE A 1 99 ? -28.677 -9.510 57.155 1.00 89.38 99 PHE A N 1
ATOM 807 C CA . PHE A 1 99 ? -28.331 -8.858 58.421 1.00 89.38 99 PHE A CA 1
ATOM 808 C C . PHE A 1 99 ? -29.562 -8.590 59.293 1.00 89.38 99 PHE A C 1
ATOM 810 O O . PHE A 1 99 ? -29.520 -8.843 60.491 1.00 89.38 99 PHE A O 1
ATOM 817 N N . LEU A 1 100 ? -30.673 -8.130 58.707 1.00 88.00 100 LEU A N 1
ATOM 818 C CA . LEU A 1 100 ? -31.917 -7.864 59.441 1.00 88.00 100 LEU A CA 1
ATOM 819 C C . LEU A 1 100 ? -32.594 -9.136 59.963 1.00 88.00 100 LEU A C 1
ATOM 821 O O . LEU A 1 100 ? -33.263 -9.097 60.991 1.00 88.00 100 LEU A O 1
ATOM 825 N N . LYS A 1 101 ? -32.443 -10.257 59.251 1.00 87.00 101 LYS A N 1
ATOM 826 C CA . LYS A 1 101 ? -32.951 -11.573 59.668 1.00 87.00 101 LYS A CA 1
ATOM 827 C C . LYS A 1 101 ? -31.922 -12.375 60.460 1.00 87.00 101 LYS A C 1
ATOM 829 O O . LYS A 1 101 ? -32.209 -13.516 60.822 1.00 87.00 101 LYS A O 1
ATOM 834 N N . TRP A 1 102 ? -30.733 -11.819 60.698 1.00 83.69 102 TRP A N 1
ATOM 835 C CA . TRP A 1 102 ? -29.688 -12.516 61.422 1.00 83.69 102 TRP A CA 1
ATOM 836 C C . TRP A 1 102 ? -30.164 -12.713 62.859 1.00 83.69 102 TRP A C 1
ATOM 838 O O . TRP A 1 102 ? -30.508 -11.726 63.515 1.00 83.69 102 TRP A O 1
ATOM 848 N N . PRO A 1 103 ? -30.215 -13.955 63.365 1.00 76.50 103 PRO A N 1
ATOM 849 C CA . PRO A 1 103 ? -30.562 -14.182 64.752 1.00 76.50 103 PRO A CA 1
ATOM 850 C C . PRO A 1 103 ? -29.467 -13.535 65.598 1.00 76.50 103 PRO A C 1
ATOM 852 O O . PRO A 1 103 ? -28.352 -14.047 65.697 1.00 76.50 103 PRO A O 1
ATOM 855 N N . SER A 1 104 ? -29.754 -12.362 66.163 1.00 65.12 104 SER A N 1
ATOM 856 C CA . SER A 1 104 ? -28.911 -11.786 67.200 1.00 65.12 104 SER A CA 1
ATOM 857 C C . SER A 1 104 ? -28.958 -12.771 68.358 1.00 65.12 104 SER A C 1
ATOM 859 O O . SER A 1 104 ? -30.026 -12.955 68.947 1.00 65.12 104 SER A O 1
ATOM 861 N N . SER A 1 105 ? -27.849 -13.454 68.632 1.00 56.75 105 SER A N 1
ATOM 862 C CA . SER A 1 105 ? -27.753 -14.371 69.762 1.00 56.75 105 SER A CA 1
ATOM 863 C C . SER A 1 105 ? -28.163 -13.635 71.042 1.00 56.75 105 SER A C 1
ATOM 865 O O . SER A 1 105 ? -27.447 -12.745 71.506 1.00 56.75 105 SER A O 1
ATOM 867 N N . ARG A 1 106 ? -29.341 -13.980 71.564 1.00 45.06 106 ARG A N 1
ATOM 868 C CA . ARG A 1 106 ? -29.534 -14.126 73.005 1.00 45.06 106 ARG A CA 1
ATOM 869 C C . ARG A 1 106 ? -29.026 -15.500 73.401 1.00 45.06 106 ARG A C 1
ATOM 871 O O . ARG A 1 106 ? -29.194 -16.423 72.572 1.00 45.06 106 ARG A O 1
#